Protein AF-A0AAZ3Q699-F1 (afdb_monomer)

Structure (mmCIF, N/CA/C/O backbone):
data_AF-A0AAZ3Q699-F1
#
_entry.id   AF-A0AAZ3Q699-F1
#
loop_
_atom_site.group_PDB
_atom_site.id
_atom_site.type_symbol
_atom_site.label_atom_id
_atom_site.label_alt_id
_atom_site.label_comp_id
_atom_site.label_asym_id
_atom_site.label_entity_id
_atom_site.label_seq_id
_atom_site.pdbx_PDB_ins_code
_atom_site.Cartn_x
_atom_site.Cartn_y
_atom_site.Cartn_z
_atom_site.occupancy
_atom_site.B_iso_or_equiv
_atom_site.auth_seq_id
_atom_site.auth_comp_id
_atom_site.auth_asym_id
_atom_site.auth_atom_id
_atom_site.pdbx_PDB_model_num
ATOM 1 N N . ASN A 1 1 ? 0.992 -11.471 -29.808 1.00 33.59 1 ASN A N 1
ATOM 2 C CA . ASN A 1 1 ? -0.050 -10.444 -29.999 1.00 33.59 1 ASN A CA 1
ATOM 3 C C . ASN A 1 1 ? -0.821 -10.370 -28.691 1.00 33.59 1 ASN A C 1
ATOM 5 O O . ASN A 1 1 ? -1.522 -11.319 -28.375 1.00 33.59 1 ASN A O 1
ATOM 9 N N . LEU A 1 2 ? -0.494 -9.393 -27.840 1.00 36.69 2 LEU A N 1
ATOM 10 C CA . LEU A 1 2 ? -0.884 -9.375 -26.425 1.00 36.69 2 LEU A CA 1
ATOM 11 C C . LEU A 1 2 ? -2.359 -8.984 -26.260 1.00 36.69 2 LEU A C 1
ATOM 13 O O . LEU A 1 2 ? -2.831 -8.016 -26.846 1.00 36.69 2 LEU A O 1
ATOM 17 N N . ASN A 1 3 ? -3.043 -9.799 -25.465 1.00 39.03 3 ASN A N 1
ATOM 18 C CA . ASN A 1 3 ? -4.480 -9.869 -25.246 1.00 39.03 3 ASN A CA 1
ATOM 19 C C . ASN A 1 3 ? -5.106 -8.603 -24.634 1.00 39.03 3 ASN A C 1
ATOM 21 O O . ASN A 1 3 ? -4.699 -8.155 -23.566 1.00 39.03 3 ASN A O 1
ATOM 25 N N . ASN A 1 4 ? -6.164 -8.125 -25.295 1.00 51.25 4 ASN A N 1
ATOM 26 C CA . ASN A 1 4 ? -7.487 -7.806 -24.738 1.00 51.25 4 ASN A CA 1
ATOM 27 C C . ASN A 1 4 ? -7.580 -7.486 -23.228 1.00 51.25 4 ASN A C 1
ATOM 29 O O . ASN A 1 4 ? -7.772 -8.380 -22.406 1.00 51.25 4 ASN A O 1
ATOM 33 N N . GLN A 1 5 ? -7.608 -6.195 -22.891 1.00 44.34 5 GLN A N 1
ATOM 34 C CA . GLN A 1 5 ? -8.282 -5.679 -21.692 1.00 44.34 5 GLN A CA 1
ATOM 35 C C . GLN A 1 5 ? -9.202 -4.521 -22.123 1.00 44.34 5 GLN A C 1
ATOM 37 O O . GLN A 1 5 ? -8.823 -3.749 -23.011 1.00 44.34 5 GLN A O 1
ATOM 42 N N . PRO A 1 6 ? -10.433 -4.444 -21.588 1.00 40.81 6 PRO A N 1
ATOM 43 C CA . PRO A 1 6 ? -11.502 -3.635 -22.149 1.00 40.81 6 PRO A CA 1
ATOM 44 C C . PRO A 1 6 ? -11.254 -2.144 -21.921 1.00 40.81 6 PRO A C 1
ATOM 46 O O . PRO A 1 6 ? -10.837 -1.711 -20.850 1.00 40.81 6 PRO A O 1
ATOM 49 N N . ARG A 1 7 ? -11.570 -1.357 -22.951 1.00 48.28 7 ARG A N 1
ATOM 50 C CA . ARG A 1 7 ? -11.798 0.082 -22.841 1.00 48.28 7 ARG A CA 1
ATOM 51 C C . ARG A 1 7 ? -13.044 0.298 -21.977 1.00 48.28 7 ARG A C 1
ATOM 53 O O . ARG A 1 7 ? -14.151 0.154 -22.481 1.00 48.28 7 ARG A O 1
ATOM 60 N N . THR A 1 8 ? -12.875 0.612 -20.699 1.00 46.84 8 THR A N 1
ATOM 61 C CA . THR A 1 8 ? -13.935 1.222 -19.881 1.00 46.84 8 THR A CA 1
ATOM 62 C C . THR A 1 8 ? -13.987 2.700 -20.273 1.00 46.84 8 THR A C 1
ATOM 64 O O . THR A 1 8 ? -13.028 3.433 -20.056 1.00 46.84 8 THR A O 1
ATOM 67 N N . SER A 1 9 ? -14.902 3.062 -21.172 1.00 43.25 9 SER A N 1
ATOM 68 C CA . SER A 1 9 ? -16.227 3.604 -20.846 1.00 43.25 9 SER A CA 1
ATOM 69 C C . SER A 1 9 ? -16.140 5.018 -20.269 1.00 43.25 9 SER A C 1
ATOM 71 O O . SER A 1 9 ? -16.047 5.219 -19.062 1.00 43.25 9 SER A O 1
ATOM 73 N N . ASP A 1 10 ? -16.143 5.972 -21.195 1.00 45.12 10 ASP A N 1
ATOM 74 C CA . ASP A 1 10 ? -16.870 7.242 -21.161 1.00 45.12 10 ASP A CA 1
ATOM 75 C C . ASP A 1 10 ? -17.493 7.646 -19.807 1.00 45.12 10 ASP A C 1
ATOM 77 O O . ASP A 1 10 ? -18.625 7.285 -19.490 1.00 45.12 10 ASP A O 1
ATOM 81 N N . ASN A 1 11 ? -16.786 8.479 -19.038 1.00 47.25 11 ASN A N 1
ATOM 82 C CA . ASN A 1 11 ? -17.399 9.369 -18.050 1.00 47.25 11 ASN A CA 1
ATOM 83 C C . ASN A 1 11 ? -16.602 10.691 -17.983 1.00 47.25 11 ASN A C 1
ATOM 85 O O . ASN A 1 11 ? -15.523 10.722 -17.391 1.00 47.25 11 ASN A O 1
ATOM 89 N N . PRO A 1 12 ? -17.071 11.790 -18.601 1.00 38.81 12 PRO A N 1
ATOM 90 C CA . PRO A 1 12 ? -16.248 12.981 -18.827 1.00 38.81 12 PRO A CA 1
ATOM 91 C C . PRO A 1 12 ? -16.182 13.967 -17.638 1.00 38.81 12 PRO A C 1
ATOM 93 O O . PRO A 1 12 ? -15.885 15.139 -17.847 1.00 38.81 12 PRO A O 1
ATOM 96 N N . GLY A 1 13 ? -16.446 13.539 -16.395 1.00 37.81 13 GLY A N 1
ATOM 97 C CA . GLY A 1 13 ? -16.566 14.461 -15.248 1.00 37.81 13 GLY A CA 1
ATOM 98 C C . GLY A 1 13 ? -15.931 14.044 -13.917 1.00 37.81 13 GLY A C 1
ATOM 99 O O . GLY A 1 13 ? -15.958 14.835 -12.979 1.00 37.81 13 GLY A O 1
ATOM 100 N N . GLY A 1 14 ? -15.354 12.848 -13.801 1.00 40.56 14 GLY A N 1
ATOM 101 C CA . GLY A 1 14 ? -14.689 12.392 -12.577 1.00 40.56 14 GLY A CA 1
ATOM 102 C C . GLY A 1 14 ? -13.238 12.079 -12.884 1.00 40.56 14 GLY A C 1
ATOM 103 O O . GLY A 1 14 ? -12.979 11.246 -13.749 1.00 40.56 14 GLY A O 1
ATOM 104 N N . ALA A 1 15 ? -12.287 12.737 -12.217 1.00 49.66 15 ALA A N 1
ATOM 105 C CA . ALA A 1 15 ? -10.894 12.302 -12.260 1.00 49.66 15 ALA A CA 1
ATOM 106 C C . ALA A 1 15 ? -10.877 10.794 -11.974 1.00 49.66 15 ALA A C 1
ATOM 108 O O . ALA A 1 15 ? -11.412 10.371 -10.950 1.00 49.66 15 ALA A O 1
ATOM 109 N N . GLN A 1 16 ? -10.369 9.978 -12.898 1.00 63.22 16 GLN A N 1
ATOM 110 C CA . GLN A 1 16 ? -10.450 8.529 -12.763 1.00 63.22 16 GLN A CA 1
ATOM 111 C C . GLN A 1 16 ? -9.507 8.097 -11.628 1.00 63.22 16 GLN A C 1
ATOM 113 O O . GLN A 1 16 ? -8.339 7.784 -11.830 1.00 63.22 16 GLN A O 1
ATOM 118 N N . VAL A 1 17 ? -10.001 8.112 -10.392 1.00 69.38 17 VAL A N 1
ATOM 119 C CA . VAL A 1 17 ? -9.218 7.839 -9.173 1.00 69.38 17 VAL A CA 1
ATOM 120 C C . VAL A 1 17 ? -8.634 6.426 -9.121 1.00 69.38 17 VAL A C 1
ATOM 122 O O . VAL A 1 17 ? -7.737 6.160 -8.324 1.00 69.38 17 VAL A O 1
ATOM 125 N N . ASN A 1 18 ? -9.114 5.546 -10.000 1.00 74.38 18 ASN A N 1
ATOM 126 C CA . ASN A 1 18 ? -8.686 4.161 -10.158 1.00 74.38 18 ASN A CA 1
ATOM 127 C C . ASN A 1 18 ? -8.010 3.898 -11.517 1.00 74.38 18 ASN A C 1
ATOM 129 O O . ASN A 1 18 ? -7.755 2.740 -11.854 1.00 74.38 18 ASN A O 1
ATOM 133 N N . GLU A 1 19 ? -7.708 4.939 -12.306 1.00 77.81 19 GLU A N 1
ATOM 134 C CA . GLU A 1 19 ? -6.913 4.788 -13.529 1.00 77.81 19 GLU A CA 1
ATOM 135 C C . GLU A 1 19 ? -5.558 4.168 -13.196 1.00 77.81 19 GLU A C 1
ATOM 137 O O . GLU A 1 19 ? -4.887 4.567 -12.247 1.00 77.81 19 GLU A O 1
ATOM 142 N N . ARG A 1 20 ? -5.135 3.195 -13.998 1.00 78.38 20 ARG A N 1
ATOM 143 C CA . ARG A 1 2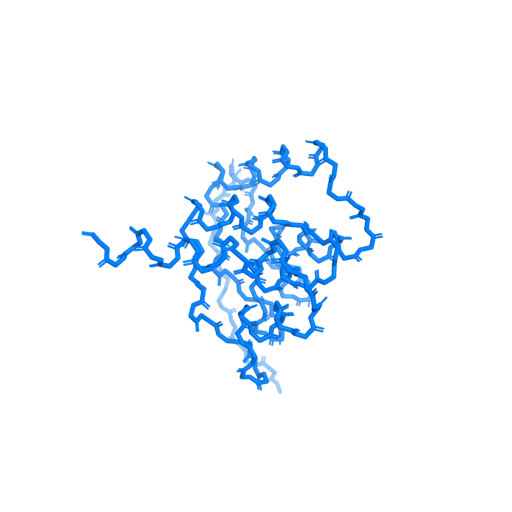0 ? -3.848 2.532 -13.813 1.00 78.38 20 ARG A CA 1
ATOM 144 C C . ARG A 1 20 ? -2.808 3.183 -14.708 1.00 78.38 20 ARG A C 1
ATOM 146 O O . ARG A 1 20 ? -2.974 3.231 -15.925 1.00 78.38 20 ARG A O 1
ATOM 153 N N . ASN A 1 21 ? -1.699 3.621 -14.122 1.00 79.19 21 ASN A N 1
ATOM 154 C CA . ASN A 1 21 ? -0.544 4.067 -14.895 1.00 79.19 21 ASN A CA 1
ATOM 155 C C . ASN A 1 21 ? 0.097 2.878 -15.659 1.00 79.19 21 ASN A C 1
ATOM 157 O O . ASN A 1 21 ? -0.280 1.721 -15.449 1.00 79.19 21 ASN A O 1
ATOM 161 N N . PRO A 1 22 ? 1.108 3.094 -16.524 1.00 75.69 22 PRO A N 1
ATOM 162 C CA . PRO A 1 22 ? 1.801 1.995 -17.198 1.00 75.69 22 PRO A CA 1
ATOM 163 C C . PRO A 1 22 ? 2.407 0.953 -16.245 1.00 75.69 22 PRO A C 1
ATOM 165 O O . PRO A 1 22 ? 2.593 -0.185 -16.656 1.00 75.69 22 PRO A O 1
ATOM 168 N N . GLY A 1 23 ? 2.661 1.284 -14.977 1.00 65.81 23 GLY A N 1
ATOM 169 C CA . GLY A 1 23 ? 3.064 0.356 -13.912 1.00 65.81 23 GLY A CA 1
ATOM 170 C C . GLY A 1 23 ? 1.918 -0.463 -13.300 1.00 65.81 23 GLY A C 1
ATOM 171 O O . GLY A 1 23 ? 2.170 -1.334 -12.472 1.00 65.81 23 GLY 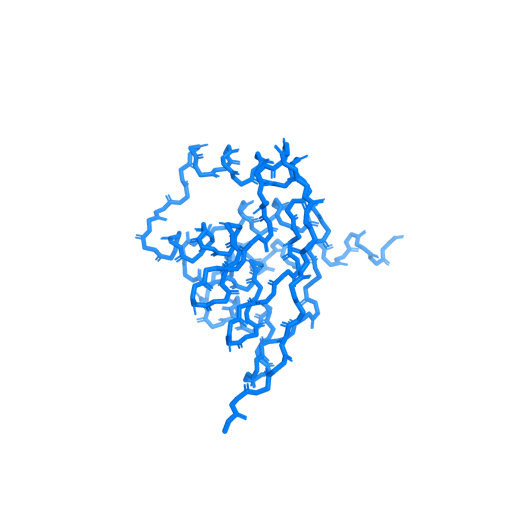A O 1
ATOM 172 N N . GLY A 1 24 ? 0.676 -0.249 -13.737 1.00 77.25 24 GLY A N 1
ATOM 173 C CA . GLY A 1 24 ? -0.531 -0.878 -13.197 1.00 77.25 24 GLY A CA 1
ATOM 174 C C . GLY A 1 24 ? -1.029 -0.251 -11.896 1.00 77.25 24 GLY A C 1
ATOM 175 O O . GLY A 1 24 ? -1.905 -0.832 -11.261 1.00 77.25 24 GLY A O 1
ATOM 176 N N . GLU A 1 25 ? -0.468 0.887 -11.495 1.00 79.19 25 GLU A N 1
ATOM 177 C CA . GLU A 1 25 ? -0.719 1.525 -10.204 1.00 79.19 25 GLU A CA 1
ATOM 178 C C . GLU A 1 25 ? -1.871 2.515 -10.326 1.00 79.19 25 GLU A C 1
ATOM 180 O O . GLU A 1 25 ? -1.876 3.343 -11.239 1.00 79.19 25 GLU A O 1
ATOM 185 N N . THR A 1 26 ? -2.808 2.461 -9.382 1.00 86.31 26 THR A N 1
ATOM 186 C CA . THR A 1 26 ? -3.795 3.528 -9.191 1.00 86.31 26 THR A CA 1
ATOM 187 C C . THR A 1 26 ? -3.141 4.745 -8.526 1.00 86.31 26 THR A C 1
ATOM 189 O O . THR A 1 26 ? -2.100 4.594 -7.876 1.00 86.31 26 THR A O 1
ATOM 192 N N . PRO A 1 27 ? -3.735 5.949 -8.617 1.00 83.75 27 PRO A N 1
ATOM 193 C CA . PRO A 1 27 ? -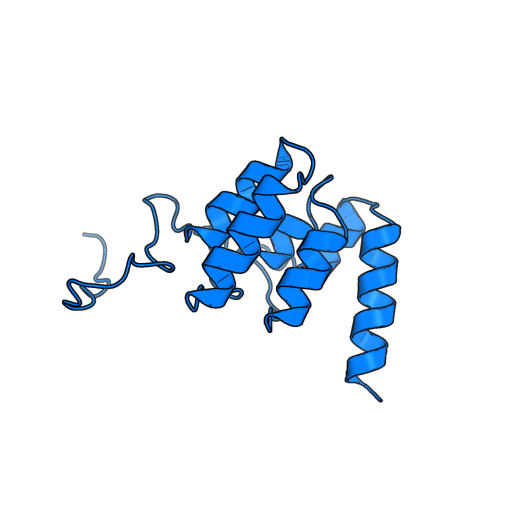3.319 7.122 -7.848 1.00 83.75 27 PRO A CA 1
ATOM 194 C C . PRO A 1 27 ? -3.060 6.824 -6.365 1.00 83.75 27 PRO A C 1
ATOM 196 O O . PRO A 1 27 ? -2.065 7.280 -5.801 1.00 83.75 27 PRO A O 1
ATOM 199 N N . LEU A 1 28 ? -3.912 5.996 -5.753 1.00 85.38 28 LEU A N 1
ATOM 200 C CA . LEU A 1 28 ? -3.772 5.558 -4.367 1.00 85.38 28 LEU A CA 1
ATOM 201 C C . LEU A 1 28 ? -2.517 4.700 -4.141 1.00 85.38 28 LEU A C 1
ATOM 203 O O . LEU A 1 28 ? -1.782 4.914 -3.174 1.00 85.38 28 LEU A O 1
ATOM 207 N N . LEU A 1 29 ? -2.236 3.753 -5.041 1.00 85.31 29 LEU A N 1
ATOM 208 C CA . LEU A 1 29 ? -1.040 2.913 -4.953 1.00 85.31 29 LEU A CA 1
ATOM 209 C C . LEU A 1 29 ? 0.233 3.709 -5.221 1.00 85.31 29 LEU A C 1
ATOM 211 O O . LEU A 1 29 ? 1.214 3.536 -4.503 1.00 85.31 29 LEU A O 1
ATOM 215 N N . ALA A 1 30 ? 0.218 4.595 -6.217 1.00 83.31 30 ALA A N 1
ATOM 216 C CA . ALA A 1 30 ? 1.346 5.463 -6.530 1.00 83.31 30 ALA A CA 1
ATOM 217 C C . ALA A 1 30 ? 1.698 6.361 -5.333 1.00 83.31 30 ALA A C 1
ATOM 219 O O . ALA A 1 30 ? 2.878 6.498 -4.997 1.00 83.31 30 ALA A O 1
ATOM 220 N N . LEU A 1 31 ? 0.682 6.890 -4.638 1.00 84.44 31 LEU A N 1
ATOM 221 C CA . LEU A 1 31 ? 0.859 7.615 -3.382 1.00 84.44 31 LEU A CA 1
ATOM 222 C C . LEU A 1 31 ? 1.536 6.729 -2.330 1.00 84.44 31 LEU A C 1
ATOM 224 O O . LEU A 1 31 ? 2.610 7.078 -1.851 1.00 84.44 31 LEU A O 1
ATOM 228 N N . CYS A 1 32 ? 0.967 5.563 -2.011 1.00 83.25 32 CYS A N 1
ATOM 229 C CA . CYS A 1 32 ? 1.518 4.672 -0.982 1.00 83.25 32 CYS A CA 1
ATOM 230 C C . CYS A 1 32 ? 2.942 4.195 -1.312 1.00 83.25 32 CYS A C 1
ATOM 232 O O . CYS A 1 32 ? 3.798 4.104 -0.434 1.00 83.25 32 CYS A O 1
ATOM 234 N N . LYS A 1 33 ? 3.234 3.956 -2.591 1.00 81.25 33 LYS A N 1
ATOM 235 C CA . LYS A 1 33 ? 4.562 3.575 -3.073 1.00 81.25 33 LYS A CA 1
ATOM 236 C C . LYS A 1 33 ? 5.582 4.707 -2.931 1.00 81.25 33 LYS A C 1
ATOM 238 O O . LYS A 1 33 ? 6.731 4.436 -2.580 1.00 81.25 33 LYS A O 1
ATOM 243 N N . ALA A 1 34 ? 5.194 5.958 -3.184 1.00 78.62 34 ALA A N 1
ATOM 244 C CA . ALA A 1 34 ? 6.075 7.118 -3.024 1.00 78.62 34 ALA A CA 1
ATOM 245 C C . ALA A 1 34 ? 6.487 7.337 -1.556 1.00 78.62 34 ALA A C 1
ATOM 247 O O . ALA A 1 34 ? 7.623 7.725 -1.277 1.00 78.62 34 ALA A O 1
ATOM 248 N N . LEU A 1 35 ? 5.606 6.991 -0.614 1.00 74.44 35 LEU A N 1
ATOM 249 C CA . LEU A 1 35 ? 5.839 7.109 0.832 1.00 74.44 35 LEU A CA 1
ATOM 250 C C . LEU A 1 35 ? 6.856 6.120 1.392 1.00 74.44 35 LEU A C 1
ATOM 252 O O . LEU A 1 35 ? 7.279 6.252 2.533 1.00 74.44 35 LEU A O 1
ATOM 256 N N . ARG A 1 36 ? 7.329 5.174 0.577 1.00 67.56 36 ARG A N 1
ATOM 257 C CA . ARG A 1 36 ? 8.489 4.349 0.936 1.00 67.56 36 ARG A CA 1
ATOM 258 C C . ARG A 1 36 ? 9.769 5.172 1.094 1.00 67.56 36 ARG A C 1
ATOM 260 O O . ARG A 1 36 ? 10.708 4.711 1.730 1.00 67.56 36 ARG A O 1
ATOM 267 N N . ARG A 1 37 ? 9.851 6.344 0.453 1.00 65.50 37 ARG A N 1
ATOM 268 C CA . ARG A 1 37 ? 11.059 7.191 0.447 1.00 65.50 37 ARG A CA 1
ATOM 269 C C . ARG A 1 37 ? 10.938 8.397 1.374 1.00 65.50 37 ARG A C 1
ATOM 271 O O . ARG A 1 37 ? 11.950 8.830 1.912 1.00 65.50 37 ARG A O 1
ATOM 278 N N . GLU A 1 38 ? 9.722 8.897 1.577 1.00 62.59 38 GLU A N 1
ATOM 279 C CA . GLU A 1 38 ? 9.446 10.122 2.329 1.00 62.59 38 GLU A CA 1
ATOM 280 C C . GLU A 1 38 ? 8.579 9.831 3.562 1.00 62.59 38 GLU A C 1
ATOM 282 O O . GLU A 1 38 ? 7.596 9.095 3.451 1.00 62.59 38 GLU A O 1
ATOM 287 N N . PRO A 1 39 ? 8.890 10.412 4.735 1.00 61.16 39 PRO A N 1
ATOM 288 C CA . PRO A 1 39 ? 8.073 10.242 5.928 1.00 61.16 39 PRO A CA 1
ATOM 289 C C . PRO A 1 39 ? 6.660 10.796 5.714 1.00 61.16 39 PRO A C 1
ATOM 291 O O . PRO A 1 39 ? 6.461 11.851 5.108 1.00 61.16 39 PRO A O 1
ATOM 294 N N . THR A 1 40 ? 5.667 10.088 6.250 1.00 65.75 40 THR A N 1
ATOM 295 C CA . THR A 1 40 ? 4.251 10.456 6.163 1.00 65.75 40 THR A CA 1
ATOM 296 C C . THR A 1 40 ? 4.004 11.842 6.762 1.00 65.75 40 THR A C 1
ATOM 298 O O . THR A 1 40 ? 3.968 12.016 7.977 1.00 65.75 40 THR A O 1
ATOM 301 N N . GLY A 1 41 ? 3.834 12.843 5.896 1.00 70.50 41 GLY A N 1
ATOM 302 C CA . GLY A 1 41 ? 3.494 14.210 6.280 1.00 70.50 41 GLY A CA 1
ATOM 303 C C . GLY A 1 41 ? 1.982 14.480 6.276 1.00 70.50 41 GLY A C 1
ATOM 304 O O . GLY A 1 41 ? 1.206 13.739 5.664 1.00 70.50 41 GLY A O 1
ATOM 305 N N . PRO A 1 42 ? 1.531 15.594 6.885 1.00 72.19 42 PRO A N 1
ATOM 306 C CA . PRO A 1 42 ? 0.118 15.982 6.901 1.00 72.19 42 PRO A CA 1
ATOM 307 C C . PRO A 1 42 ? -0.463 16.223 5.497 1.00 72.19 42 PRO A C 1
ATOM 309 O O . PRO A 1 42 ? -1.661 16.037 5.290 1.00 72.19 42 PRO A O 1
ATOM 312 N N . GLY A 1 43 ? 0.369 16.600 4.517 1.00 77.56 43 GLY A N 1
ATOM 313 C CA . GLY A 1 43 ? -0.046 16.727 3.115 1.00 77.56 43 GLY A CA 1
ATOM 314 C C . GLY A 1 43 ? -0.432 15.385 2.490 1.00 77.56 43 GLY A C 1
ATOM 315 O O . GLY A 1 43 ? -1.460 15.283 1.824 1.00 77.56 43 GLY A O 1
ATOM 316 N N . THR A 1 44 ? 0.330 14.334 2.785 1.00 77.81 44 THR A N 1
ATOM 317 C CA . THR A 1 44 ? 0.059 12.976 2.309 1.00 77.81 44 THR A CA 1
ATOM 318 C C . THR A 1 44 ? -1.250 12.436 2.859 1.00 77.81 44 THR A C 1
ATOM 320 O O . THR A 1 44 ? -2.052 11.907 2.100 1.00 77.81 44 THR A O 1
ATOM 323 N N . LEU A 1 45 ? -1.493 12.579 4.165 1.00 81.25 45 LEU A N 1
ATOM 324 C CA . LEU A 1 45 ? -2.733 12.089 4.775 1.00 81.25 45 LEU A CA 1
ATOM 325 C C . LEU A 1 45 ? -3.968 12.809 4.223 1.00 81.25 45 LEU A C 1
ATOM 327 O O . LEU A 1 45 ? -5.018 12.187 4.076 1.00 81.25 45 LEU A O 1
ATOM 331 N N . LYS A 1 46 ? -3.847 14.101 3.890 1.00 84.25 46 LYS A N 1
ATOM 332 C CA . LYS A 1 46 ? -4.910 14.844 3.201 1.00 84.25 46 LYS A CA 1
ATOM 333 C C . LYS A 1 46 ? -5.161 14.301 1.799 1.00 84.25 46 LYS A C 1
ATOM 335 O O . LYS A 1 46 ? -6.316 14.121 1.436 1.00 84.25 46 LYS A O 1
ATOM 340 N N . LEU A 1 47 ? -4.106 14.015 1.036 1.00 82.69 47 LEU A N 1
ATOM 341 C CA . LEU A 1 47 ? -4.241 13.447 -0.306 1.00 82.69 47 LEU A CA 1
ATOM 342 C C . LEU A 1 47 ? -4.805 12.020 -0.269 1.00 82.69 47 LEU A C 1
ATOM 344 O O . LEU A 1 47 ? -5.669 11.689 -1.071 1.00 82.69 47 LEU A O 1
ATOM 348 N N . LEU A 1 48 ? -4.370 11.205 0.694 1.00 85.69 48 LEU A N 1
ATOM 349 C CA . LEU A 1 48 ? -4.898 9.864 0.933 1.00 85.69 48 LEU A CA 1
ATOM 350 C C . LEU A 1 48 ? -6.404 9.914 1.202 1.00 85.69 48 LEU A C 1
ATOM 352 O O . LEU A 1 48 ? -7.167 9.248 0.515 1.00 85.69 48 LEU A O 1
ATOM 356 N N . ARG A 1 49 ? -6.828 10.750 2.158 1.00 84.81 49 ARG A N 1
ATOM 357 C CA . ARG A 1 49 ? -8.248 10.971 2.456 1.00 84.81 49 ARG A CA 1
ATOM 358 C C . ARG A 1 49 ? -9.012 11.458 1.235 1.00 84.81 49 ARG A C 1
ATOM 360 O O . ARG A 1 49 ? -10.031 10.878 0.916 1.00 84.81 49 ARG A O 1
ATOM 367 N N . TYR A 1 50 ? -8.480 12.440 0.511 1.00 86.19 50 TYR A N 1
ATOM 368 C CA . TYR A 1 50 ? -9.117 12.950 -0.699 1.00 86.19 50 TYR A CA 1
ATOM 369 C C . TYR A 1 50 ? -9.341 11.851 -1.745 1.00 86.19 50 TYR A C 1
ATOM 371 O O . TYR A 1 50 ? -10.418 11.775 -2.325 1.00 86.19 50 TYR A O 1
ATOM 379 N N . LEU A 1 51 ? -8.359 10.976 -1.978 1.00 85.25 51 LEU A N 1
ATOM 380 C CA . LEU A 1 51 ? -8.515 9.856 -2.909 1.00 85.25 51 L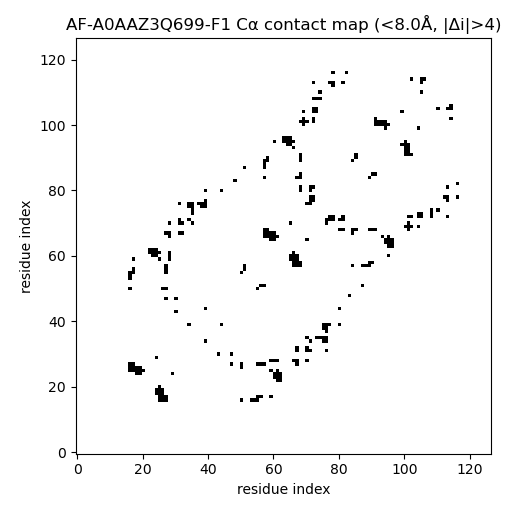EU A CA 1
ATOM 381 C C . LEU A 1 51 ? -9.590 8.874 -2.428 1.00 85.25 51 LEU A C 1
ATOM 383 O O . LEU A 1 51 ? -10.453 8.490 -3.212 1.00 85.25 51 LEU A O 1
ATOM 387 N N . LEU A 1 52 ? -9.571 8.513 -1.144 1.00 84.56 52 LEU A N 1
ATOM 388 C CA . LEU A 1 52 ? -10.555 7.604 -0.551 1.00 84.56 52 LEU A CA 1
ATOM 389 C C . LEU A 1 52 ? -11.976 8.200 -0.574 1.00 84.56 52 LEU A C 1
ATOM 391 O O . LEU A 1 52 ? -12.916 7.514 -0.965 1.00 84.56 52 LEU A O 1
ATOM 395 N N . ASP A 1 53 ? -12.123 9.490 -0.261 1.00 85.44 53 ASP A N 1
ATOM 396 C CA . ASP A 1 53 ? -13.391 10.232 -0.324 1.00 85.44 53 ASP A CA 1
ATOM 397 C C . ASP A 1 53 ? -13.952 10.286 -1.756 1.00 85.44 53 ASP A C 1
ATOM 399 O O . ASP A 1 53 ? -15.165 10.320 -1.956 1.00 85.44 53 ASP A O 1
ATOM 403 N N . ASN A 1 54 ? -13.078 10.245 -2.767 1.00 84.44 54 ASN A N 1
ATOM 404 C CA . ASN A 1 54 ? -13.458 10.166 -4.178 1.00 84.44 54 ASN A CA 1
ATOM 405 C C . ASN A 1 54 ? -13.645 8.719 -4.677 1.00 84.44 54 ASN A C 1
ATOM 407 O O . ASN A 1 54 ? -13.614 8.492 -5.883 1.00 84.44 54 ASN A O 1
ATOM 411 N N . GLN A 1 55 ? -13.872 7.746 -3.786 1.00 82.38 55 GLN A N 1
ATOM 412 C CA . GLN A 1 55 ? -14.104 6.331 -4.122 1.00 82.38 55 GLN A CA 1
ATOM 413 C C . GLN A 1 55 ? -12.894 5.633 -4.772 1.00 82.38 55 GLN A C 1
ATOM 415 O O . GLN A 1 55 ? -13.048 4.734 -5.608 1.00 82.38 55 GLN A O 1
ATOM 420 N N . ALA A 1 56 ? -11.671 6.029 -4.400 1.00 84.00 56 ALA A N 1
ATOM 421 C CA . ALA A 1 56 ? -10.495 5.241 -4.750 1.00 84.00 56 ALA A CA 1
ATOM 422 C C . ALA A 1 56 ? -10.590 3.852 -4.108 1.00 84.00 56 ALA A C 1
ATOM 424 O O . ALA A 1 56 ? -10.865 3.736 -2.916 1.00 84.00 56 ALA A O 1
ATOM 425 N N . ASP A 1 57 ? -10.334 2.814 -4.897 1.00 84.44 57 ASP A N 1
ATOM 426 C CA . ASP A 1 57 ? -10.366 1.429 -4.447 1.00 84.44 57 ASP A CA 1
ATOM 427 C C . ASP A 1 57 ? -9.110 1.122 -3.606 1.00 84.44 57 ASP A C 1
ATOM 429 O O . ASP A 1 57 ? -7.999 1.081 -4.156 1.00 84.44 57 ASP A O 1
ATOM 433 N N . PRO A 1 58 ? -9.249 0.894 -2.284 1.00 84.94 58 PRO A N 1
ATOM 434 C CA . PRO A 1 58 ? -8.120 0.568 -1.417 1.00 84.94 58 PRO A CA 1
ATOM 435 C C . PRO A 1 58 ? -7.520 -0.820 -1.683 1.00 84.94 58 PRO A C 1
ATOM 437 O O . PRO A 1 58 ? -6.360 -1.066 -1.334 1.00 84.94 58 PRO A O 1
ATOM 440 N N . ASN A 1 59 ? -8.282 -1.701 -2.333 1.00 87.06 59 ASN A N 1
ATOM 441 C CA . ASN A 1 59 ? -7.923 -3.088 -2.620 1.00 87.06 59 ASN A CA 1
ATOM 442 C C . ASN A 1 59 ? -7.332 -3.269 -4.019 1.00 87.06 59 ASN A C 1
ATOM 444 O O . ASN A 1 59 ? -6.966 -4.381 -4.407 1.00 87.06 59 ASN A O 1
ATOM 448 N N . ALA A 1 60 ? -7.182 -2.181 -4.777 1.00 87.19 60 ALA A N 1
ATOM 449 C CA . ALA A 1 60 ? -6.527 -2.224 -6.068 1.00 87.19 60 ALA A CA 1
ATOM 450 C C . ALA A 1 60 ? -5.104 -2.799 -5.940 1.00 87.19 60 ALA A C 1
ATOM 452 O O . ALA A 1 60 ? -4.336 -2.437 -5.049 1.00 87.19 60 ALA A O 1
ATOM 453 N N . GLN A 1 61 ? -4.746 -3.693 -6.860 1.00 87.56 61 GLN A N 1
ATOM 454 C CA . GLN A 1 61 ? -3.420 -4.309 -6.931 1.00 87.56 61 GLN A CA 1
ATOM 455 C C . GLN A 1 61 ? -2.615 -3.746 -8.097 1.00 87.56 61 GLN A C 1
ATOM 457 O O . GLN A 1 61 ? -3.159 -3.570 -9.189 1.00 87.56 61 GLN A O 1
ATOM 462 N N . ASP A 1 62 ? -1.317 -3.523 -7.908 1.00 86.19 62 ASP A N 1
ATOM 463 C CA . ASP A 1 62 ? -0.406 -3.198 -9.010 1.00 86.19 62 ASP A CA 1
ATOM 464 C C . ASP A 1 62 ? -0.003 -4.435 -9.839 1.00 86.19 62 ASP A C 1
ATOM 466 O O . ASP A 1 62 ? -0.496 -5.548 -9.647 1.00 86.19 62 ASP A O 1
ATOM 470 N N . ARG A 1 63 ? 0.939 -4.259 -10.776 1.00 86.44 63 ARG A N 1
ATOM 471 C CA . ARG A 1 63 ? 1.491 -5.356 -11.596 1.00 86.44 63 ARG A CA 1
ATOM 472 C C . ARG A 1 63 ? 2.200 -6.457 -10.805 1.00 86.44 63 ARG A C 1
ATOM 474 O O . ARG A 1 63 ? 2.452 -7.512 -11.375 1.00 86.44 63 ARG A O 1
ATOM 481 N N . SER A 1 64 ? 2.557 -6.218 -9.548 1.00 84.75 64 SER A N 1
ATOM 482 C CA . SER A 1 64 ? 3.140 -7.222 -8.654 1.00 84.75 64 SER A CA 1
ATOM 483 C C . SER A 1 64 ? 2.114 -7.867 -7.720 1.00 84.75 64 SER A C 1
ATOM 485 O O . SER A 1 64 ? 2.478 -8.736 -6.934 1.00 84.75 64 SER A O 1
ATOM 487 N N . GLY A 1 65 ? 0.839 -7.476 -7.814 1.00 87.62 65 GLY A N 1
ATOM 488 C CA . GLY A 1 65 ? -0.217 -7.941 -6.919 1.00 87.62 65 GLY A CA 1
ATOM 489 C C . GLY A 1 65 ? -0.271 -7.163 -5.601 1.00 87.62 65 GLY A C 1
ATOM 490 O O . GLY A 1 65 ? -0.997 -7.552 -4.690 1.00 87.62 65 GLY A O 1
ATOM 491 N N . ARG A 1 66 ? 0.494 -6.076 -5.455 1.00 88.62 66 ARG A N 1
ATOM 492 C CA . ARG A 1 66 ? 0.576 -5.349 -4.184 1.00 88.62 66 ARG A CA 1
ATOM 493 C C . ARG A 1 66 ? -0.548 -4.344 -4.043 1.00 88.62 66 ARG A C 1
ATOM 495 O O . ARG A 1 66 ? -0.808 -3.602 -4.984 1.00 88.62 66 ARG A O 1
ATOM 502 N N . THR A 1 67 ? -1.154 -4.289 -2.860 1.00 90.19 67 THR A N 1
ATOM 503 C CA . THR A 1 67 ? -2.192 -3.311 -2.500 1.00 90.19 67 THR A CA 1
ATOM 504 C C . THR A 1 67 ? -1.609 -2.084 -1.797 1.00 90.19 67 THR A C 1
ATOM 506 O O . THR A 1 67 ? -0.461 -2.088 -1.339 1.00 90.19 67 THR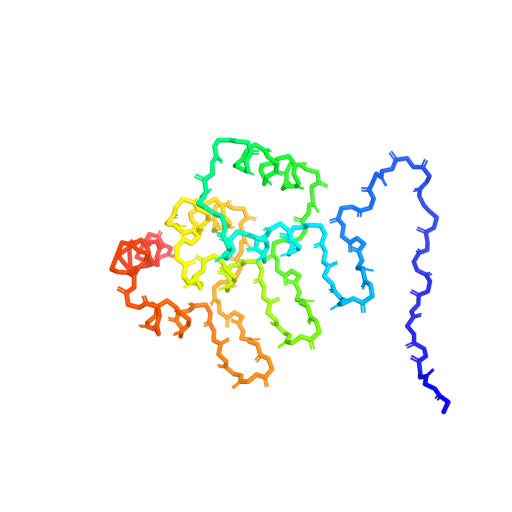 A O 1
ATOM 509 N N . ALA A 1 68 ? -2.416 -1.027 -1.657 1.00 87.75 68 ALA A N 1
ATOM 510 C CA . ALA A 1 68 ? -2.054 0.160 -0.879 1.00 87.75 68 ALA A CA 1
ATOM 511 C C . ALA A 1 68 ? -1.680 -0.197 0.574 1.00 87.75 68 ALA A C 1
ATOM 513 O O . ALA A 1 68 ? -0.694 0.314 1.114 1.00 87.75 68 ALA A O 1
ATOM 514 N N . LEU A 1 69 ? -2.417 -1.137 1.178 1.00 87.00 69 LEU A N 1
ATOM 515 C CA . LEU A 1 69 ? -2.161 -1.611 2.536 1.00 87.00 69 LEU A CA 1
ATOM 516 C C . LEU A 1 69 ? -0.798 -2.307 2.649 1.00 87.00 69 LEU A C 1
ATOM 518 O O . LEU A 1 69 ? -0.040 -1.998 3.566 1.00 87.00 69 LEU A O 1
ATOM 522 N N . MET A 1 70 ? -0.425 -3.159 1.687 1.00 87.56 70 MET A N 1
ATOM 523 C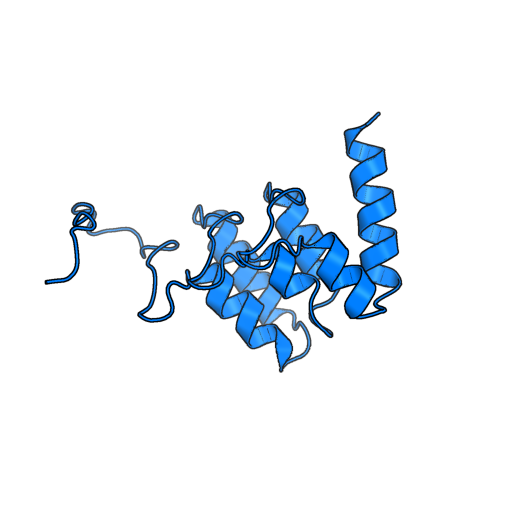 CA . MET A 1 70 ? 0.906 -3.783 1.672 1.00 87.56 70 MET A CA 1
ATOM 524 C C . MET A 1 70 ? 2.022 -2.743 1.609 1.00 87.56 70 MET A C 1
ATOM 526 O O . MET A 1 70 ? 3.011 -2.869 2.327 1.00 87.56 70 MET A O 1
ATOM 530 N N . TYR A 1 71 ? 1.856 -1.690 0.803 1.00 85.31 71 TYR A N 1
ATOM 531 C CA . TYR A 1 71 ? 2.825 -0.598 0.742 1.00 85.31 71 TYR A CA 1
ATOM 532 C C . TYR A 1 71 ? 2.944 0.170 2.060 1.00 85.31 71 TYR A C 1
ATOM 534 O O . TYR A 1 71 ? 4.056 0.524 2.437 1.00 85.31 71 TYR A O 1
ATOM 542 N N . SER A 1 72 ? 1.843 0.371 2.791 1.00 82.19 72 SER A N 1
ATOM 543 C CA . SER A 1 72 ? 1.880 1.019 4.113 1.00 82.19 72 SER A CA 1
ATOM 544 C C . SER A 1 72 ? 2.629 0.209 5.179 1.00 82.19 72 SER A C 1
ATOM 546 O O . SER A 1 72 ? 3.144 0.767 6.148 1.00 82.19 72 SER A O 1
ATOM 548 N N . CYS A 1 73 ? 2.702 -1.109 4.987 1.00 80.88 73 CYS A N 1
ATOM 549 C CA . CYS A 1 73 ? 3.416 -2.035 5.857 1.00 80.88 73 CYS A CA 1
ATOM 550 C C . CYS A 1 73 ? 4.904 -2.164 5.496 1.00 80.88 73 CYS A C 1
ATOM 552 O O . CYS A 1 73 ? 5.681 -2.680 6.298 1.00 80.88 73 CYS A O 1
ATOM 554 N N . MET A 1 74 ? 5.315 -1.698 4.312 1.00 76.31 74 MET A N 1
ATOM 555 C CA . MET A 1 74 ? 6.725 -1.600 3.938 1.00 76.31 74 MET A CA 1
ATOM 556 C C . MET A 1 74 ? 7.325 -0.334 4.551 1.00 76.31 74 MET A C 1
ATOM 558 O O . MET A 1 74 ? 6.729 0.726 4.435 1.00 76.31 74 MET A O 1
ATOM 562 N N . GLU A 1 75 ? 8.493 -0.469 5.186 1.00 62.41 75 GLU A N 1
ATOM 563 C CA . GLU A 1 75 ? 9.395 0.583 5.699 1.00 62.41 75 GLU A CA 1
ATOM 564 C C . GLU A 1 75 ? 8.835 2.010 5.886 1.00 62.41 75 GLU A C 1
ATOM 566 O O . GLU A 1 75 ? 8.494 2.692 4.926 1.00 62.41 75 GLU A O 1
ATOM 571 N N . ARG A 1 76 ? 8.892 2.531 7.123 1.00 60.25 76 ARG A N 1
ATOM 572 C CA . ARG A 1 76 ? 8.660 3.948 7.509 1.00 60.25 76 ARG A CA 1
ATOM 573 C C . ARG A 1 76 ? 7.316 4.591 7.115 1.00 60.25 76 ARG A C 1
ATOM 575 O O . ARG A 1 76 ? 7.019 5.660 7.642 1.00 60.25 76 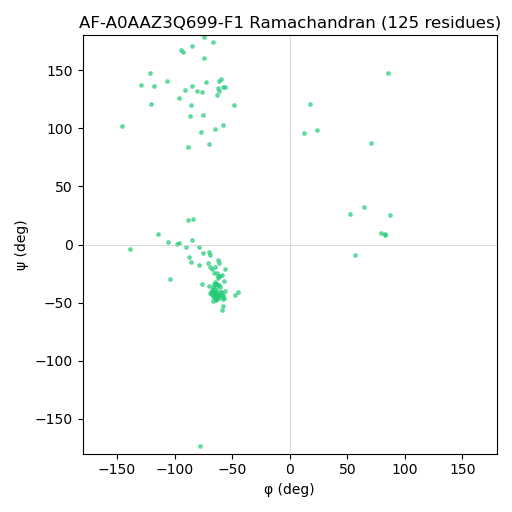ARG A O 1
ATOM 582 N N . ALA A 1 77 ? 6.481 3.953 6.295 1.00 61.06 77 ALA A N 1
ATOM 583 C CA . ALA A 1 77 ? 5.198 4.488 5.831 1.00 61.06 77 ALA A CA 1
ATOM 584 C C . ALA A 1 77 ? 4.164 4.677 6.967 1.00 61.06 77 ALA A C 1
ATOM 586 O O . ALA A 1 77 ? 3.263 5.512 6.871 1.00 61.06 77 ALA A O 1
ATOM 587 N N . GLY A 1 78 ? 4.367 4.007 8.105 1.00 66.75 78 GLY A N 1
ATOM 588 C CA . GLY A 1 78 ? 3.788 4.394 9.390 1.00 66.75 78 GLY A CA 1
ATOM 589 C C . GLY A 1 78 ? 2.375 3.866 9.658 1.00 66.75 78 GLY A C 1
ATOM 590 O O . GLY A 1 78 ? 1.528 3.743 8.774 1.00 66.75 78 GLY A O 1
ATOM 591 N N . ALA A 1 79 ? 2.106 3.600 10.938 1.00 75.75 79 ALA A N 1
ATOM 592 C CA . ALA A 1 79 ? 0.855 3.020 11.432 1.00 75.75 79 ALA A CA 1
ATOM 593 C C . ALA A 1 79 ? -0.397 3.856 11.083 1.00 75.75 79 ALA A C 1
ATOM 595 O O . ALA A 1 79 ? -1.486 3.309 10.928 1.00 75.75 79 ALA A O 1
ATOM 596 N N . GLN A 1 80 ? -0.247 5.173 10.897 1.00 78.88 80 GLN A N 1
ATOM 597 C CA . GLN A 1 80 ? -1.346 6.060 10.499 1.00 78.88 80 GLN A CA 1
ATOM 598 C C . GLN A 1 80 ? -1.876 5.779 9.086 1.00 78.88 80 GLN A C 1
ATOM 600 O O . GLN A 1 80 ? -3.088 5.869 8.876 1.00 78.88 80 GLN A O 1
ATOM 605 N N . LEU A 1 81 ? -1.011 5.425 8.125 1.00 81.19 81 LEU A N 1
ATOM 606 C CA . LEU A 1 81 ? -1.477 5.040 6.788 1.00 81.19 81 LEU A CA 1
ATOM 607 C C . LEU A 1 81 ? -2.257 3.736 6.849 1.00 81.19 81 LEU A C 1
ATOM 609 O O . LEU A 1 81 ? -3.370 3.682 6.337 1.00 81.19 81 LEU A O 1
ATOM 613 N N . ALA A 1 82 ? -1.697 2.729 7.523 1.00 83.12 82 ALA A N 1
ATOM 614 C CA . ALA A 1 82 ? -2.350 1.440 7.702 1.00 83.12 82 ALA A CA 1
ATOM 615 C C . ALA A 1 82 ? -3.722 1.604 8.374 1.00 83.12 82 ALA A C 1
ATOM 617 O O . ALA A 1 82 ? -4.712 1.088 7.872 1.00 83.12 82 ALA A O 1
ATOM 618 N N . SER A 1 83 ? -3.813 2.401 9.443 1.00 82.25 83 SER A N 1
ATOM 619 C CA . SER A 1 83 ? -5.080 2.689 10.126 1.00 82.25 83 SER A CA 1
ATOM 620 C C . SER A 1 83 ? -6.103 3.377 9.213 1.00 82.25 83 SER A C 1
ATOM 622 O O . SER A 1 83 ? -7.269 2.985 9.195 1.00 82.25 83 SER A O 1
ATOM 624 N N . THR A 1 84 ? -5.676 4.358 8.411 1.00 84.94 84 THR A N 1
ATOM 625 C CA . THR A 1 84 ? -6.572 5.072 7.483 1.00 84.94 84 THR A CA 1
ATOM 626 C C . THR A 1 84 ? -7.075 4.146 6.375 1.00 84.94 84 THR A C 1
ATOM 628 O O . THR A 1 84 ? -8.259 4.152 6.059 1.00 84.94 84 THR A O 1
ATOM 631 N N . LEU A 1 85 ? -6.188 3.319 5.818 1.00 85.50 85 LEU A N 1
ATOM 632 C CA . LEU A 1 85 ? -6.516 2.338 4.785 1.00 85.50 85 LEU A CA 1
ATOM 633 C C . LEU A 1 85 ? -7.455 1.246 5.316 1.00 85.50 85 LEU A C 1
ATOM 635 O O . LEU A 1 85 ? -8.443 0.922 4.659 1.00 85.50 85 LEU A O 1
ATOM 639 N N . LEU A 1 86 ? -7.203 0.724 6.519 1.00 84.75 86 LEU A N 1
ATOM 640 C CA . LEU A 1 86 ? -8.089 -0.239 7.182 1.00 84.75 86 LEU A CA 1
ATOM 641 C C . LEU A 1 86 ? -9.468 0.369 7.458 1.00 84.75 86 LEU A C 1
ATOM 643 O O . LEU A 1 86 ? -10.482 -0.255 7.161 1.00 84.75 86 LEU A O 1
ATOM 647 N N . SER A 1 87 ? -9.514 1.617 7.935 1.00 83.69 87 SER A N 1
ATOM 648 C CA . SER A 1 87 ? -10.775 2.345 8.157 1.00 83.69 87 SER A CA 1
ATOM 649 C C . SER A 1 87 ? -11.562 2.564 6.863 1.00 83.69 87 SER A C 1
ATOM 651 O O . SER A 1 87 ? -12.783 2.676 6.897 1.00 83.69 87 SER A O 1
ATOM 653 N N . ALA A 1 88 ? -10.873 2.611 5.722 1.00 82.69 88 ALA A N 1
ATOM 654 C CA . ALA A 1 88 ? -11.480 2.734 4.404 1.00 82.69 88 ALA A CA 1
ATOM 655 C C . ALA A 1 88 ? -11.928 1.392 3.792 1.00 82.69 88 ALA A C 1
ATOM 657 O O . ALA A 1 88 ? -12.382 1.374 2.652 1.00 82.69 88 ALA A O 1
ATOM 658 N N . GLY A 1 89 ? -11.808 0.274 4.520 1.00 83.12 89 GLY A N 1
ATOM 659 C CA . GLY A 1 89 ? -12.227 -1.048 4.042 1.00 83.12 89 GLY A CA 1
ATOM 660 C C . GLY A 1 89 ? -11.163 -1.797 3.236 1.00 83.12 89 GLY A C 1
ATOM 661 O O . GLY A 1 89 ? -11.505 -2.635 2.401 1.00 83.12 89 GLY A O 1
ATOM 662 N N . SER A 1 90 ? -9.877 -1.503 3.461 1.00 85.94 90 SER A N 1
ATOM 663 C CA . SER A 1 90 ? -8.799 -2.329 2.900 1.00 85.94 90 SER A CA 1
ATOM 664 C C . SER A 1 90 ? -8.873 -3.752 3.442 1.00 85.94 90 SER A C 1
ATOM 666 O O . SER A 1 90 ? -8.982 -3.941 4.652 1.00 85.94 90 SER A O 1
ATOM 668 N N . ASP A 1 91 ? -8.728 -4.739 2.567 1.00 85.31 91 ASP A N 1
ATOM 669 C CA . ASP A 1 91 ? -8.691 -6.150 2.916 1.00 85.31 91 ASP A CA 1
ATOM 670 C C . ASP A 1 91 ? -7.250 -6.575 3.279 1.00 85.31 91 ASP A C 1
ATOM 672 O O . ASP A 1 91 ? -6.370 -6.634 2.409 1.00 85.31 91 ASP A O 1
ATOM 676 N N . PRO A 1 92 ? -6.969 -6.879 4.563 1.00 82.69 92 PRO A N 1
ATOM 677 C CA . PRO A 1 92 ? -5.657 -7.341 5.009 1.00 82.69 92 PRO A CA 1
ATOM 678 C C . PRO A 1 92 ? -5.308 -8.762 4.547 1.00 82.69 92 PRO A C 1
ATOM 680 O O . PRO A 1 92 ? -4.136 -9.144 4.620 1.00 82.69 92 PRO A O 1
ATOM 683 N N . SER A 1 93 ? -6.291 -9.548 4.097 1.00 84.75 93 SER A N 1
ATOM 684 C CA . SER A 1 93 ? -6.102 -10.942 3.681 1.00 84.75 93 SER A CA 1
ATOM 685 C C . SER A 1 93 ? -5.497 -11.079 2.286 1.00 84.75 93 SER A C 1
ATOM 687 O O . SER A 1 93 ? -4.950 -12.132 1.950 1.00 84.75 93 SER A O 1
ATOM 689 N N . MET A 1 94 ? -5.545 -10.011 1.484 1.00 86.19 94 MET A N 1
ATOM 690 C CA . MET A 1 94 ? -4.970 -10.015 0.147 1.00 86.19 94 MET A CA 1
ATOM 691 C C . MET A 1 94 ? -3.467 -10.301 0.199 1.00 86.19 94 MET A C 1
ATOM 693 O O . MET A 1 94 ? -2.743 -9.824 1.078 1.00 86.19 94 MET A O 1
ATOM 697 N N . ALA A 1 95 ? -3.002 -11.061 -0.790 1.00 89.50 95 ALA A N 1
ATOM 698 C CA . ALA A 1 95 ? -1.604 -11.404 -0.994 1.00 89.50 95 ALA A CA 1
ATOM 699 C C . ALA A 1 95 ? -1.140 -10.936 -2.375 1.00 89.50 95 ALA A C 1
ATOM 701 O O . ALA A 1 95 ? -1.919 -10.895 -3.331 1.00 89.50 95 ALA A O 1
ATOM 702 N N . ASP A 1 96 ? 0.130 -10.559 -2.464 1.00 90.00 96 ASP A N 1
ATOM 703 C CA . ASP A 1 96 ? 0.755 -10.245 -3.740 1.00 90.00 96 ASP A CA 1
ATOM 704 C C . ASP A 1 96 ? 1.059 -11.516 -4.552 1.00 90.00 96 ASP A C 1
ATOM 706 O O . ASP A 1 96 ? 0.820 -12.640 -4.106 1.00 90.00 96 ASP A O 1
ATOM 710 N N . TYR A 1 97 ? 1.608 -11.363 -5.759 1.00 90.62 97 TYR A N 1
ATOM 711 C CA . TYR A 1 97 ? 1.910 -12.514 -6.620 1.00 90.62 97 TYR A CA 1
ATOM 712 C C . TYR A 1 97 ? 3.054 -13.400 -6.107 1.00 90.62 97 TYR A C 1
ATOM 714 O O . TYR A 1 97 ? 3.265 -14.484 -6.645 1.00 90.62 97 TYR A O 1
ATOM 722 N N . SER A 1 98 ? 3.781 -12.971 -5.072 1.00 87.31 98 SER A N 1
ATOM 723 C CA . SER A 1 98 ? 4.745 -13.813 -4.356 1.00 87.31 98 SER A CA 1
ATOM 724 C C . SER A 1 98 ? 4.120 -14.568 -3.176 1.00 87.31 98 SER A C 1
ATOM 726 O O . SER A 1 98 ? 4.802 -15.359 -2.529 1.00 87.31 98 SER A O 1
ATOM 728 N N . GLY A 1 99 ? 2.829 -14.349 -2.903 1.00 87.56 99 GLY A N 1
ATOM 729 C CA . GLY A 1 99 ? 2.118 -14.904 -1.754 1.00 87.56 99 GLY A CA 1
ATOM 730 C C . GLY A 1 99 ? 2.321 -14.106 -0.463 1.00 87.56 99 GLY A C 1
ATOM 731 O O . GLY A 1 99 ? 1.906 -14.557 0.602 1.00 87.56 99 GLY A O 1
ATOM 732 N N . ALA A 1 100 ? 2.946 -12.927 -0.525 1.00 87.31 100 ALA A N 1
ATOM 733 C CA . ALA A 1 100 ? 3.166 -12.091 0.646 1.00 87.31 100 ALA A CA 1
ATOM 734 C C . ALA A 1 100 ? 1.945 -11.195 0.902 1.00 87.31 100 ALA A C 1
ATOM 736 O O . ALA A 1 100 ? 1.577 -10.365 0.070 1.00 87.31 100 ALA A O 1
ATOM 737 N N . SER A 1 101 ? 1.327 -11.348 2.075 1.00 88.69 101 SER A N 1
ATOM 738 C CA . SER A 1 101 ? 0.257 -10.464 2.548 1.00 88.69 101 SER A CA 1
ATOM 739 C C . SER A 1 101 ? 0.814 -9.224 3.247 1.00 88.69 101 SER A C 1
ATOM 741 O O . SER A 1 101 ? 2.005 -9.137 3.565 1.00 88.69 101 SER A O 1
ATOM 743 N N . ALA A 1 102 ? -0.054 -8.258 3.552 1.00 84.50 102 ALA A N 1
ATOM 744 C CA . ALA A 1 102 ? 0.337 -7.067 4.307 1.00 84.50 102 ALA A CA 1
ATOM 745 C C . ALA A 1 102 ? 0.955 -7.410 5.684 1.00 84.50 102 ALA A C 1
ATOM 747 O O . ALA A 1 102 ? 1.897 -6.745 6.127 1.00 84.50 102 ALA A O 1
ATOM 748 N N . MET A 1 103 ? 0.529 -8.512 6.314 1.00 81.75 103 MET A N 1
ATOM 749 C CA . MET A 1 103 ? 1.139 -9.011 7.552 1.00 81.75 103 MET A CA 1
ATOM 750 C C . MET A 1 103 ? 2.595 -9.445 7.345 1.00 81.75 103 MET A C 1
ATOM 752 O O . MET A 1 103 ? 3.462 -9.069 8.133 1.00 81.75 103 MET A O 1
ATOM 756 N N . VAL A 1 104 ? 2.882 -10.178 6.261 1.00 84.69 104 VAL A N 1
ATOM 757 C CA . VAL A 1 104 ? 4.243 -10.632 5.920 1.00 84.69 104 VAL A CA 1
ATOM 758 C C . VAL A 1 104 ? 5.179 -9.435 5.751 1.00 84.69 104 VAL A C 1
ATOM 760 O O . VAL A 1 104 ? 6.285 -9.426 6.291 1.00 84.69 104 VAL A O 1
ATOM 763 N N . TYR A 1 105 ? 4.716 -8.383 5.073 1.00 83.31 105 TYR A N 1
ATOM 764 C CA . TYR A 1 105 ? 5.479 -7.141 4.936 1.00 83.31 105 TYR A CA 1
ATOM 765 C C . TYR A 1 105 ? 5.718 -6.441 6.276 1.00 83.31 105 TYR A C 1
ATOM 767 O O . TYR A 1 105 ? 6.829 -5.979 6.526 1.00 83.31 105 TYR A O 1
ATOM 775 N N . THR A 1 106 ? 4.716 -6.423 7.158 1.00 80.31 106 THR A N 1
ATOM 776 C CA . THR A 1 106 ? 4.835 -5.803 8.486 1.00 80.31 106 THR A CA 1
ATOM 777 C C . THR A 1 106 ? 5.873 -6.523 9.355 1.00 80.31 106 THR A C 1
ATOM 779 O O . THR A 1 106 ? 6.685 -5.874 10.018 1.00 80.31 106 THR A O 1
ATOM 782 N N . ILE A 1 107 ? 5.887 -7.861 9.316 1.00 81.50 107 ILE A N 1
ATOM 783 C CA . ILE A 1 107 ? 6.870 -8.696 10.023 1.00 81.50 107 ILE A CA 1
ATOM 784 C C . ILE A 1 107 ? 8.280 -8.435 9.478 1.00 81.50 107 ILE A C 1
ATOM 786 O O . ILE A 1 107 ? 9.201 -8.179 10.254 1.00 81.50 107 ILE A O 1
ATOM 790 N N . ASN A 1 108 ? 8.443 -8.423 8.151 1.00 80.38 108 ASN A N 1
ATOM 791 C CA . ASN A 1 108 ? 9.738 -8.183 7.505 1.00 80.38 108 ASN A CA 1
ATOM 792 C C . ASN A 1 108 ? 10.292 -6.777 7.782 1.00 80.38 108 ASN A C 1
ATOM 794 O O . ASN A 1 108 ? 11.502 -6.612 7.914 1.00 80.38 108 ASN A O 1
ATOM 798 N N . ALA A 1 109 ? 9.421 -5.771 7.902 1.00 75.44 109 ALA A N 1
ATOM 799 C CA . ALA A 1 109 ? 9.809 -4.396 8.211 1.00 75.44 109 ALA A CA 1
ATOM 800 C C . ALA A 1 109 ? 10.203 -4.176 9.687 1.00 75.44 109 ALA A C 1
ATOM 802 O O . ALA A 1 109 ? 10.644 -3.080 10.031 1.00 75.44 109 ALA A O 1
ATOM 803 N N . GLN A 1 110 ? 10.019 -5.175 10.565 1.00 71.81 110 GLN A N 1
ATOM 804 C CA . GLN A 1 110 ? 10.269 -5.102 12.016 1.00 71.81 110 GLN A CA 1
ATOM 805 C C . GLN A 1 110 ? 9.581 -3.906 12.708 1.00 71.81 110 GLN A C 1
ATOM 807 O O . GLN A 1 110 ? 10.022 -3.420 13.752 1.00 71.81 110 GLN A O 1
ATOM 812 N N . HIS A 1 111 ? 8.477 -3.415 12.136 1.00 67.69 111 HIS A N 1
ATOM 813 C CA . HIS A 1 111 ? 7.824 -2.190 12.582 1.00 67.69 111 HIS A CA 1
ATOM 814 C C . HIS A 1 111 ? 6.802 -2.493 13.689 1.00 67.69 111 HIS A C 1
ATOM 816 O O . HIS A 1 111 ? 5.604 -2.638 13.435 1.00 67.69 111 HIS A O 1
ATOM 822 N N . GLN A 1 112 ? 7.290 -2.584 14.932 1.00 69.62 112 GLN A N 1
ATOM 823 C CA . GLN A 1 112 ? 6.495 -2.916 16.129 1.00 69.62 112 GLN A CA 1
ATOM 824 C C . GLN A 1 112 ? 5.174 -2.128 16.258 1.00 69.62 112 GLN A C 1
ATOM 826 O O . GLN A 1 112 ? 4.148 -2.759 16.509 1.00 69.62 112 GLN A O 1
ATOM 831 N N . PRO A 1 113 ? 5.122 -0.800 16.009 1.00 69.25 113 PRO A N 1
ATOM 832 C CA . PRO A 1 113 ? 3.870 -0.049 16.140 1.00 69.25 113 PRO A CA 1
ATOM 833 C C . PRO A 1 113 ? 2.797 -0.462 15.123 1.00 69.25 113 PRO A C 1
ATOM 835 O O . PRO A 1 113 ? 1.610 -0.445 15.427 1.00 69.25 113 PRO A O 1
ATOM 838 N N . THR A 1 114 ? 3.200 -0.847 13.907 1.00 69.06 114 THR A N 1
ATOM 839 C CA . THR A 1 114 ? 2.253 -1.302 12.874 1.00 69.06 114 THR A CA 1
ATOM 840 C C . THR A 1 114 ? 1.773 -2.725 13.167 1.00 69.06 114 THR A C 1
ATOM 842 O O . THR A 1 114 ? 0.609 -3.027 12.919 1.00 69.06 114 THR A O 1
ATOM 845 N N . LEU A 1 115 ? 2.634 -3.576 13.746 1.00 73.88 115 LEU A N 1
ATOM 846 C CA . LEU A 1 115 ? 2.255 -4.913 14.222 1.00 73.88 115 LEU A CA 1
ATOM 847 C C . LEU A 1 115 ? 1.224 -4.845 15.352 1.00 73.88 115 LEU A C 1
ATOM 849 O O . LEU A 1 115 ? 0.232 -5.567 15.301 1.00 73.88 115 LEU A O 1
ATOM 853 N N . GLN A 1 116 ? 1.432 -3.968 16.339 1.00 72.94 116 GLN A N 1
ATOM 854 C CA . GLN A 1 116 ? 0.476 -3.769 17.433 1.00 72.94 116 GLN A CA 1
ATOM 855 C C . GLN A 1 116 ? -0.875 -3.281 16.911 1.00 72.94 116 GLN A C 1
ATOM 857 O O . GLN A 1 116 ? -1.900 -3.860 17.251 1.00 72.94 116 GLN A O 1
ATOM 862 N N . 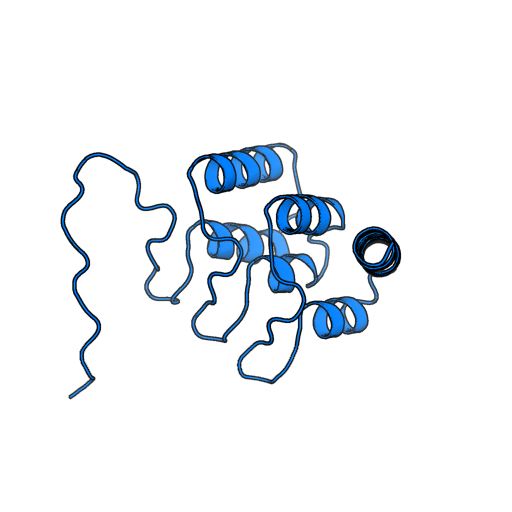LEU A 1 117 ? -0.878 -2.297 16.005 1.00 72.62 117 LEU A N 1
ATOM 863 C CA . LEU A 1 117 ? -2.116 -1.790 15.409 1.00 72.62 117 LEU A CA 1
ATOM 864 C C . LEU A 1 117 ? -2.870 -2.875 14.624 1.00 72.62 117 LEU A C 1
ATOM 866 O O . LEU A 1 117 ? -4.096 -2.908 14.634 1.00 72.62 117 LEU A O 1
ATOM 870 N N . TRP A 1 118 ? -2.149 -3.792 13.976 1.00 69.06 118 TRP A N 1
ATOM 871 C CA . TRP A 1 118 ? -2.740 -4.963 13.328 1.00 69.06 118 TRP A CA 1
ATOM 872 C C . TRP A 1 118 ? -3.356 -5.946 14.325 1.00 69.06 118 TRP A C 1
ATOM 874 O O . TRP A 1 118 ? -4.469 -6.415 14.099 1.00 69.06 118 TRP A O 1
ATOM 884 N N . GLN A 1 119 ? -2.659 -6.248 15.423 1.00 67.75 119 GLN A N 1
ATOM 885 C CA . GLN A 1 119 ? -3.177 -7.123 16.479 1.00 67.75 119 GLN A CA 1
ATOM 886 C C . GLN A 1 119 ? -4.433 -6.531 17.129 1.00 67.75 119 GLN A C 1
ATOM 888 O O . GLN A 1 119 ? -5.423 -7.238 17.297 1.00 67.75 119 GLN A O 1
ATOM 893 N N . GLU A 1 120 ? -4.427 -5.233 17.427 1.00 66.56 120 GLU A N 1
ATOM 894 C CA . GLU A 1 120 ? -5.574 -4.522 17.999 1.00 66.56 120 GLU A CA 1
ATOM 895 C C . GLU A 1 120 ? -6.736 -4.399 16.999 1.00 66.56 120 GLU A C 1
ATOM 897 O O . GLU A 1 120 ? -7.891 -4.639 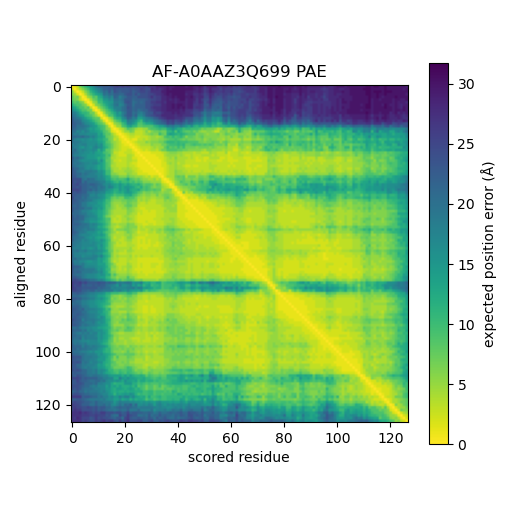17.351 1.00 66.56 120 GLU A O 1
ATOM 902 N N . GLY A 1 121 ? -6.443 -4.090 15.732 1.00 63.00 121 GLY A N 1
ATOM 903 C CA . GLY A 1 121 ? -7.449 -3.953 14.676 1.00 63.00 121 GLY A CA 1
ATOM 904 C C . GLY A 1 121 ? -8.162 -5.265 14.330 1.00 63.00 121 GLY A C 1
ATOM 905 O O . GLY A 1 121 ? -9.372 -5.259 14.110 1.00 63.00 121 GLY A O 1
ATOM 906 N N . LEU A 1 122 ? -7.445 -6.395 14.328 1.00 58.22 122 LEU A N 1
ATOM 907 C CA . LEU A 1 122 ? -8.029 -7.729 14.124 1.00 58.22 122 LEU A CA 1
ATOM 908 C C . LEU A 1 122 ? -8.889 -8.177 15.313 1.00 58.22 122 LEU A C 1
ATOM 910 O O . LEU A 1 122 ? -9.928 -8.799 15.102 1.00 58.22 122 LEU A O 1
ATOM 914 N N . LEU A 1 123 ? -8.501 -7.831 16.545 1.00 54.44 123 LEU A N 1
ATOM 915 C CA . LEU A 1 123 ? -9.288 -8.150 17.740 1.00 54.44 123 LEU A CA 1
ATOM 916 C C . LEU A 1 123 ? -10.645 -7.430 17.737 1.00 54.44 123 LEU A C 1
ATOM 918 O O . LEU A 1 123 ? -11.659 -8.065 18.022 1.00 54.44 123 LEU A O 1
ATOM 922 N N . CYS A 1 124 ? -10.690 -6.157 17.329 1.00 50.62 124 CYS A N 1
ATOM 923 C CA . CYS A 1 124 ? -11.934 -5.380 17.235 1.00 50.62 124 CYS A CA 1
ATOM 924 C C . CYS A 1 124 ? -12.917 -5.863 16.153 1.00 50.62 124 CYS A C 1
ATOM 926 O O . CYS A 1 124 ? -14.097 -5.548 16.241 1.00 50.62 124 CYS A O 1
ATOM 928 N N . LEU A 1 125 ? -12.462 -6.605 15.138 1.00 46.69 125 LEU A N 1
ATOM 929 C CA . LEU A 1 125 ? -13.332 -7.183 14.100 1.00 46.69 125 LEU A CA 1
ATOM 930 C C . LEU A 1 125 ? -13.886 -8.567 14.482 1.00 46.69 125 LEU A C 1
ATOM 932 O O . LEU A 1 125 ? -14.766 -9.085 13.798 1.00 46.69 125 LEU A O 1
ATOM 936 N N . SER A 1 126 ? -13.360 -9.171 15.552 1.00 46.56 126 SER A N 1
ATOM 937 C CA . SER A 1 126 ? -13.736 -10.510 16.030 1.00 46.56 126 SER A CA 1
ATOM 938 C C . SER A 1 126 ? -14.612 -10.516 17.294 1.00 46.56 126 SER A C 1
ATOM 940 O O . SER A 1 126 ? -14.939 -11.597 17.784 1.00 46.56 126 SER A O 1
ATOM 942 N N . ALA A 1 127 ? -14.980 -9.338 17.810 1.00 42.19 127 ALA A N 1
ATOM 943 C CA . ALA A 1 127 ? -15.830 -9.137 18.989 1.00 42.19 127 ALA A CA 1
ATOM 944 C C . ALA A 1 127 ? -17.186 -8.540 18.593 1.00 42.19 127 ALA A C 1
ATOM 946 O O . ALA A 1 127 ? -18.199 -8.959 19.196 1.00 42.19 127 ALA A O 1
#

Nearest PDB structures (foldseek):
  5ybv-assembly1_B  TM=8.673E-01  e=4.063E-05  Homo sapiens
  6tmd-assembly1_A  TM=8.674E-01  e=9.148E-05  Homo sapiens
  1mx4-assembly1_A  TM=8.859E-01  e=1.633E-04  Homo sapiens
  5ybu-assembly1_A  TM=8.593E-01  e=2.916E-04  Homo sapiens
  6tlh-assembly2_B  TM=7.001E-01  e=3.470E-04  Mus musculus

InterPro domains:
  IPR002110 Ankyrin repeat [PF12796] (14-94)
  IPR002110 Ankyrin repeat [SM00248] (23-60)
  IPR002110 Ankyrin repeat [SM00248] (64-94)
  IPR036770 Ankyrin repeat-containing domain superfamily [G3DSA:1.25.40.20] (10-122)
  IPR036770 Ankyrin repeat-containing domain superfamily [SSF48403] (14-116)
  IPR042637 Ankyrin repeat domain-containing protein AN34A/B/C [PTHR24156] (13-117)

Secondary structure (DSSP, 8-state):
-----------TTS--TT---TTS--HHHHHHHHTTTS---HHHHHHHHHHHHTT--TT---TTS--HHHHHHSTTS-HHHHHHHHHTT--TT-B-TTS-BHHHHHHHTT-HHHHHHHHHHHHHH--

Sequence (127 aa):
NLNNQPRTSDNPGGAQVNERNPGGETPLLALCKALRREPTGPGTLKLLRYLLDNQADPNAQDRSGRTALMYSCMERAGAQLASTLLSAGSDPSMADYSGASAMVYTINAQHQPTLQLWQEGLLCLSA

Mean predicted aligned error: 9.94 Å

Foldseek 3Di:
DDDDDDPDDDDPPAPPQCDQDVQGDGPLRVLLQVCQVPADDPVSVVVNVVSLVSVRDQCRATPQQDGSLLSCLAHNVDLVSNVVSVVSPHDQCGATPVRHGSVNSNVVNVPVVNNVSVVVSVVVVVD

pLDDT: mean 73.77, std 15.0, range [33.59, 90.62]

Organism: Oncorhynchus tshawytscha (NCBI:txid74940)

Solvent-accessible surface area (backbone atoms only — not comparable to full-atom values): 7217 Å² total; per-residue (Å²): 134,87,79,91,77,83,85,81,74,94,63,100,82,60,83,66,45,66,48,58,47,99,69,36,29,24,60,61,35,49,52,32,55,55,29,58,81,42,75,76,44,76,68,53,56,51,51,52,48,52,42,48,76,65,69,30,64,51,68,51,46,28,77,61,34,45,28,31,52,33,34,24,27,34,51,76,24,38,49,67,48,38,52,53,39,48,75,70,66,34,63,67,81,52,46,20,76,85,67,51,26,27,61,55,35,25,62,74,47,67,41,62,70,44,50,50,52,49,57,54,54,54,51,68,76,75,110

Radius of gyration: 15.12 Å; Cα contacts (8 Å, |Δi|>4): 166; chains: 1; bounding box: 28×32×49 Å